Protein 1P4P (pdb70)

CATH classification: 3.90.930.1

Nearest PDB structures (foldseek):
  1p4p-assembly1_A  TM=1.007E+00  e=2.997E-25  Borreliella burgdorferi
  2hkd-assembly1_A  TM=9.276E-01  e=2.972E-12  Borreliella burgdorferi
  2pi3-assembly1_O  TM=9.247E-01  e=5.825E-12  Borreliella burgdorferi
  1fj1-assembly1_F  TM=9.223E-01  e=6.135E-12  Borreliella burgdorferi B31
  6ais-assembly1_O  TM=9.395E-01  e=3.756E-11  Borreliella burgdorferi

Organism: Borreliella burgdorferi (strain ATCC 35210 / DSM 4680 / CIP 102532 / B31) (NCBI:txid224326)

B-factor: mean 32.34, std 14.06, range [9.48, 80.33]

Secondary structure (DSSP, 8-state):
-EEEE-TTS-EEEEEEESSSS-EEEEEEEEGGGEEEEEEEETTEEEEEEEETTEEEEEEE-SSSSEEEEEEE--SSS-EEEEEEGGGTEEEEEETTEEEEEEEE-TTS-EEEEEB-TTSSSB-S--EE--SHHHHHHHT-

Solvent-accessible surface area: 7834 Å² total; per-residue (Å²): 128,97,139,77,96,72,130,43,45,3,20,12,61,19,35,120,62,110,92,52,80,44,1,75,78,0,17,0,33,12,76,50,88,1,95,1,90,25,33,16,84,136,26,21,4,25,0,47,12,123,34,70,69,6,14,0,60,22,29,25,115,113,162,32,175,36,68,2,95,23,76,11,107,28,76,95,78,79,29,66,34,147,39,78,78,103,76,42,16,0,19,2,19,18,88,114,104,90,43,29,15,0,38,21,78,134,67,7,16,2,18,27,36,116,29,35,127,62,9,100,57,80,106,75,91,52,61,69,5,111,65,55,62,66,1,66,76,12,2,147

Sequence (140 aa):
SKKLTRSNGTTLEYSQITDADNATKAVETLKNSIKLEGSLVVGKTTVEIKEGTVTLKREIEKDGKVKVFLNDTAGSNKKTGKWEDSTSTLTISADSKKTKDLVFLTDGTITVQQYNTAGTSLEGSASEIKNLSELKNALK

GO terms:
  GO:0016020 membrane (C, IDA)

Radius of gyration: 15.43 Å; Cα contacts (8 Å, |Δi|>4): 329; chains: 1; bounding box: 32×29×44 Å

Foldseek 3Di:
DDKDADPLGKIKDFPCDDPVQWGQWIWTAFPLRAIWIGIHDNNKDWTWDDADQKIWIWIADDVLGIDIWIGGPDDAQTKGWDADSVQQWIFIGRPPATFWIWHQDPSRWIWIFTAPPRRDGTDDDIGTQNYNVSVSVVVD

Structure (mmCIF, N/CA/C/O backbone):
data_1P4P
#
_entry.id   1P4P
#
_cell.length_a   30.800
_cell.length_b   51.660
_cell.length_c   158.820
_cell.angle_alpha   90.00
_cell.angle_beta   90.00
_cell.angle_gamma   90.00
#
_symmetry.space_group_name_H-M   'C 2 2 21'
#
loop_
_entity.id
_entity.type
_entity.pdbx_description
1 polymer 'Outer surface protein B'
2 water water
#
loop_
_atom_site.group_PDB
_atom_site.id
_atom_site.type_symbol
_atom_site.label_atom_id
_atom_site.label_alt_id
_atom_site.label_comp_id
_atom_site.label_asym_id
_atom_site.label_entity_id
_atom_site.label_seq_id
_atom_site.pdbx_PDB_ins_code
_atom_site.Cartn_x
_atom_site.Cartn_y
_atom_site.Cartn_z
_atom_site.occupancy
_atom_site.B_iso_or_equiv
_atom_site.auth_seq_id
_atom_site.auth_comp_id
_atom_site.auth_asym_id
_atom_site.auth_atom_id
_atom_site.pdbx_PDB_model_num
ATOM 1 N N . SER A 1 6 ? -8.108 2.337 39.261 1.00 32.56 157 SER A N 1
ATOM 2 C CA . SER A 1 6 ? -7.129 2.227 40.392 1.00 31.37 157 SER A CA 1
ATOM 3 C C . SER A 1 6 ? -5.764 2.751 39.972 1.00 32.29 157 SER A C 1
ATOM 4 O O . SER A 1 6 ? -5.480 2.912 38.781 1.00 31.71 157 SER A O 1
ATOM 7 N N . LYS A 1 7 ? -4.924 3.022 40.961 1.00 30.11 158 LYS A N 1
ATOM 8 C CA . LYS A 1 7 ? -3.591 3.550 40.756 1.00 31.32 158 LYS A CA 1
ATOM 9 C C . LYS A 1 7 ? -2.658 2.902 41.781 1.00 33.32 158 LYS A C 1
ATOM 10 O O . LYS A 1 7 ? -2.932 2.938 42.985 1.00 31.53 158 LYS A O 1
ATOM 16 N N . LYS A 1 8 ? -1.586 2.279 41.302 1.00 32.17 159 LYS A 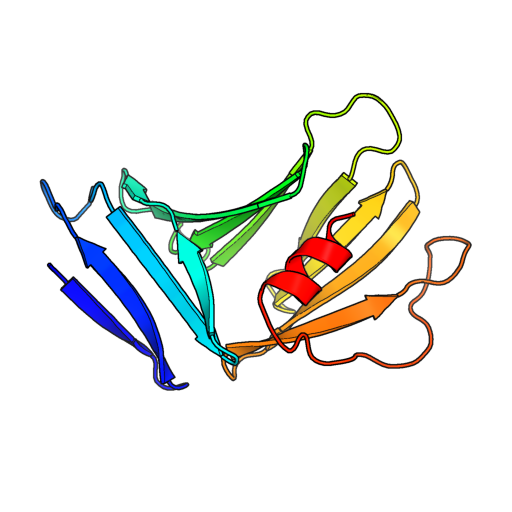N 1
ATOM 17 C CA . LYS A 1 8 ? -0.614 1.621 42.164 1.00 34.34 159 LYS A CA 1
ATOM 18 C C . LYS A 1 8 ? 0.805 2.187 41.996 1.00 36.15 159 LYS A C 1
ATOM 19 O O . LYS A 1 8 ? 1.346 2.247 40.873 1.00 33.92 159 LYS A O 1
ATOM 25 N N . LEU A 1 9 ? 1.401 2.580 43.123 1.00 33.46 160 LEU A N 1
ATOM 26 C CA . LEU A 1 9 ? 2.736 3.166 43.161 1.00 32.28 160 LEU A CA 1
ATOM 27 C C . LEU A 1 9 ? 3.663 2.267 43.933 1.00 31.41 160 LEU A C 1
ATOM 28 O O . LEU A 1 9 ? 3.427 2.016 45.120 1.00 28.34 160 LEU A O 1
ATOM 33 N N . THR A 1 10 ? 4.731 1.811 43.276 1.00 30.43 161 THR A N 1
ATOM 34 C CA . THR A 1 10 ? 5.737 0.961 43.917 1.00 34.59 161 THR A CA 1
ATOM 35 C C . THR A 1 10 ? 6.984 1.779 44.121 1.00 37.97 161 THR A C 1
ATOM 36 O O . THR A 1 10 ? 7.566 2.243 43.130 1.00 38.73 161 THR A O 1
ATOM 40 N N . ARG A 1 11 ? 7.399 1.944 45.386 1.00 36.55 162 ARG A N 1
ATOM 41 C CA . ARG A 1 11 ? 8.543 2.792 45.715 1.00 36.24 162 ARG A CA 1
ATOM 42 C C . ARG A 1 11 ? 9.841 2.089 45.376 1.00 36.57 162 ARG A C 1
ATOM 43 O O . ARG A 1 11 ? 9.870 0.844 45.272 1.00 36.75 162 ARG A O 1
ATOM 51 N N . SER A 1 12 ? 10.917 2.879 45.252 1.00 35.40 163 SER A N 1
ATOM 52 C CA . SER A 1 12 ? 12.275 2.320 45.083 1.00 38.22 163 SER A CA 1
ATOM 53 C C . SER A 1 12 ? 12.587 1.196 46.081 1.00 37.45 163 SER A C 1
ATOM 54 O O . SER A 1 12 ? 13.076 0.139 45.670 1.00 38.47 163 SER A O 1
ATOM 57 N N . ASN A 1 13 ? 12.257 1.410 47.372 1.00 33.98 164 ASN A N 1
ATOM 58 C CA . ASN A 1 13 ? 12.563 0.439 48.439 1.00 31.07 164 ASN A CA 1
ATOM 59 C C . ASN A 1 13 ? 11.675 -0.783 48.425 1.00 31.73 164 ASN A C 1
ATOM 60 O O . ASN A 1 13 ? 11.801 -1.643 49.284 1.00 34.20 164 ASN A O 1
ATOM 65 N N . GLY A 1 14 ? 10.757 -0.847 47.467 1.00 33.13 165 GLY A N 1
ATOM 66 C CA . GLY A 1 14 ? 9.837 -1.968 47.343 1.00 32.58 165 GLY A CA 1
ATOM 67 C C . GLY A 1 14 ? 8.478 -1.823 48.020 1.00 34.45 165 GLY A C 1
ATOM 68 O O . GLY A 1 14 ? 7.615 -2.706 47.865 1.00 34.98 165 GLY A O 1
ATOM 69 N N . THR A 1 15 ? 8.296 -0.771 48.825 1.00 32.96 166 THR A N 1
ATOM 70 C CA . THR A 1 15 ? 7.010 -0.592 49.526 1.00 29.89 166 THR A CA 1
ATOM 71 C C . THR A 1 15 ? 6.005 0.007 48.549 1.00 28.73 166 THR A C 1
ATOM 72 O O . THR A 1 15 ? 6.412 0.752 47.669 1.00 26.03 166 THR A O 1
ATOM 76 N N . THR A 1 16 ? 4.707 -0.269 48.738 1.00 26.97 167 THR A N 1
ATOM 77 C CA . THR A 1 16 ? 3.684 0.210 47.795 1.00 27.22 167 THR A CA 1
ATOM 78 C C . THR A 1 16 ? 2.554 1.017 48.399 1.00 26.33 167 THR A C 1
ATOM 79 O O . THR A 1 16 ? 2.280 0.980 49.607 1.00 24.83 167 THR A O 1
ATOM 83 N N . LEU A 1 17 ? 1.895 1.747 47.520 1.00 25.95 168 LEU A N 1
ATOM 84 C CA . LEU A 1 17 ? 0.771 2.593 47.842 1.00 26.45 168 LEU A CA 1
ATOM 85 C C . LEU A 1 17 ? -0.244 2.337 46.736 1.00 28.38 168 LEU A C 1
ATOM 86 O O . LEU A 1 17 ? 0.100 2.372 45.552 1.00 25.28 168 LEU A O 1
ATOM 91 N N . GLU A 1 18 ? -1.467 1.991 47.122 1.00 32.10 169 GLU A N 1
ATOM 92 C CA . GLU A 1 18 ? -2.529 1.613 46.164 1.00 34.19 169 GLU A CA 1
ATOM 93 C C . GLU A 1 18 ? -3.782 2.417 46.419 1.00 34.52 169 GLU A C 1
ATOM 94 O O . GLU A 1 18 ? -4.293 2.451 47.545 1.00 33.08 169 GLU A O 1
ATOM 100 N N . TYR A 1 19 ? -4.244 3.107 45.386 1.00 31.59 170 TYR A N 1
ATOM 101 C CA . TYR A 1 19 ? -5.442 3.901 45.480 1.00 33.07 170 TYR A CA 1
ATOM 102 C C . TYR A 1 19 ? -6.525 3.238 44.610 1.00 34.75 170 TYR A C 1
ATOM 103 O O . TYR A 1 19 ? -6.253 2.836 43.467 1.00 32.49 170 TYR A O 1
ATOM 112 N N . SER A 1 20 ? -7.734 3.147 45.166 1.00 32.41 171 SER A N 1
ATOM 113 C CA . SER A 1 20 ? -8.890 2.511 44.549 1.00 35.04 171 SER A CA 1
ATOM 114 C C . SER A 1 20 ? -10.140 3.364 44.762 1.00 34.96 171 SER A C 1
ATOM 115 O O . SER A 1 20 ? -10.120 4.311 45.562 1.00 34.06 171 SER A O 1
ATOM 118 N N . GLN A 1 21 ? -11.216 3.044 44.028 1.00 37.65 172 GLN A N 1
ATOM 119 C CA . GLN A 1 21 ? -12.482 3.774 44.121 1.00 38.25 172 GLN A CA 1
ATOM 120 C C . GLN A 1 21 ? -12.216 5.260 44.077 1.00 38.82 172 GLN A C 1
ATOM 121 O O . GLN A 1 21 ? -12.631 6.006 44.963 1.00 35.50 172 GLN A O 1
ATOM 127 N N . ILE A 1 22 ? -11.523 5.668 43.024 1.00 43.92 173 ILE A N 1
ATOM 128 C CA . ILE A 1 22 ? -11.121 7.048 42.816 1.00 49.71 173 ILE A CA 1
ATOM 129 C C . ILE A 1 22 ? -12.290 7.854 42.272 1.00 54.38 173 ILE A C 1
ATOM 130 O O . ILE A 1 22 ? -13.112 7.333 41.505 1.00 54.72 173 ILE A O 1
ATOM 135 N N . THR A 1 23 ? -12.360 9.123 42.669 1.00 57.61 174 THR A N 1
ATOM 136 C CA . THR A 1 23 ? -13.410 10.007 42.190 1.00 61.31 174 THR A CA 1
ATOM 137 C C . THR A 1 23 ? -12.828 11.069 41.262 1.00 64.11 174 THR A C 1
ATOM 138 O O . THR A 1 23 ? -13.245 11.178 40.111 1.00 66.51 174 THR A O 1
ATOM 142 N N . ASP A 1 24 ? -11.856 11.833 41.747 1.00 66.78 175 ASP A N 1
ATOM 143 C CA . ASP A 1 24 ? -11.200 12.856 40.927 1.00 69.42 175 ASP A CA 1
ATOM 144 C C . ASP A 1 24 ? -9.668 12.813 41.034 1.00 70.53 175 ASP A C 1
ATOM 145 O O . ASP A 1 24 ? -8.970 13.672 40.476 1.00 72.14 175 ASP A O 1
ATOM 150 N N . ALA A 1 25 ? -9.154 11.824 41.768 1.00 70.19 176 ALA A N 1
ATOM 151 C CA . ALA A 1 25 ? -7.703 11.617 41.935 1.00 70.32 176 ALA A CA 1
ATOM 152 C C . ALA A 1 25 ? -6.967 12.706 42.754 1.00 69.62 176 ALA A C 1
ATOM 153 O O . ALA A 1 25 ? -5.735 12.777 42.752 1.00 69.54 176 ALA A O 1
ATOM 155 N N . ASP A 1 26 ? -7.735 13.545 43.446 1.00 67.57 177 ASP A N 1
ATOM 156 C CA . ASP A 1 26 ? -7.213 14.395 44.549 1.00 64.64 177 ASP A CA 1
ATOM 157 C C . ASP A 1 26 ? -7.870 13.785 45.771 1.00 60.32 177 ASP A C 1
ATOM 158 O O . ASP A 1 26 ? -7.495 14.038 46.927 1.00 57.44 177 ASP A O 1
ATOM 163 N N . ASN A 1 27 ? -8.888 12.985 45.450 1.00 57.45 178 ASN A N 1
ATOM 164 C CA . ASN A 1 27 ? -9.723 12.305 46.398 1.00 53.97 178 ASN A CA 1
ATOM 165 C C . ASN A 1 27 ? -9.902 10.902 45.880 1.00 51.11 178 ASN A C 1
ATOM 166 O O . ASN A 1 27 ? -10.278 10.706 44.722 1.00 49.56 178 ASN A O 1
ATOM 171 N N . ALA A 1 28 ? -9.601 9.933 46.737 1.00 46.94 179 ALA A N 1
ATOM 172 C CA . ALA A 1 28 ? -9.851 8.531 46.455 1.00 45.80 179 ALA A CA 1
ATOM 173 C C . ALA A 1 28 ? -10.359 7.914 47.757 1.00 44.55 179 ALA A C 1
ATOM 174 O O . ALA A 1 28 ? -9.807 8.192 48.826 1.00 41.01 179 ALA A O 1
ATOM 176 N N . THR A 1 29 ? -11.383 7.061 47.672 1.00 44.66 180 THR A N 1
ATOM 177 C CA . THR A 1 29 ? -12.021 6.582 48.902 1.00 45.22 180 THR A CA 1
ATOM 178 C C . THR A 1 29 ? -11.167 5.516 49.575 1.00 43.00 180 THR A C 1
ATOM 179 O O . THR A 1 29 ? -11.237 5.336 50.795 1.00 41.09 180 THR A O 1
ATOM 183 N N . LYS A 1 30 ? -10.347 4.824 48.781 1.00 39.32 181 LYS A N 1
ATOM 184 C CA . LYS A 1 30 ? -9.526 3.761 49.345 1.00 39.96 181 LYS A CA 1
ATOM 185 C C . LYS A 1 30 ? -8.032 3.944 49.070 1.00 39.11 181 LYS A C 1
ATOM 186 O O . LYS A 1 30 ? -7.635 4.251 47.944 1.00 41.97 181 LYS A O 1
ATOM 192 N N . ALA A 1 31 ? -7.210 3.786 50.106 1.00 35.45 182 ALA A N 1
ATOM 193 C CA . ALA A 1 31 ? -5.752 3.933 49.978 1.00 32.55 182 ALA A CA 1
ATOM 194 C C . ALA A 1 31 ? -5.089 2.918 50.891 1.00 30.86 182 ALA A C 1
ATOM 195 O O . ALA A 1 31 ? -5.394 2.872 52.079 1.00 28.41 182 ALA A O 1
ATOM 197 N N . VAL A 1 32 ? -4.209 2.089 50.337 1.00 29.15 183 VAL A N 1
ATOM 198 C CA . VAL A 1 32 ? -3.522 1.056 51.122 1.00 29.82 183 VAL A CA 1
ATOM 199 C C . VAL A 1 32 ? -2.018 1.197 50.963 1.00 29.58 183 VAL A C 1
ATOM 200 O O . VAL A 1 32 ? -1.497 1.241 49.831 1.00 27.20 183 VAL A O 1
ATOM 204 N N . GLU A 1 33 ? -1.323 1.272 52.095 1.00 25.12 184 GLU A N 1
ATOM 205 C CA . GLU A 1 33 ? 0.121 1.292 52.089 1.00 24.23 184 GLU A CA 1
ATOM 206 C C . GLU A 1 33 ? 0.645 -0.001 52.654 1.00 25.69 184 GLU A C 1
ATOM 207 O O . GLU A 1 33 ? 0.262 -0.427 53.762 1.00 23.24 184 GLU A O 1
ATOM 213 N N . THR A 1 34 ? 1.550 -0.607 51.917 1.00 24.62 185 THR A N 1
ATOM 214 C CA . THR A 1 34 ? 2.212 -1.822 52.373 1.00 26.09 185 THR A CA 1
ATOM 215 C C . THR A 1 34 ? 3.701 -1.585 52.540 1.00 23.71 185 THR A C 1
ATOM 216 O O . THR A 1 34 ? 4.421 -1.368 51.568 1.00 21.02 185 THR A O 1
ATOM 220 N N . LEU A 1 35 ? 4.162 -1.632 53.794 1.00 24.95 186 LEU A N 1
ATOM 221 C CA . LEU A 1 35 ? 5.575 -1.445 54.117 1.00 22.81 186 LEU A CA 1
ATOM 222 C C . LEU A 1 35 ? 6.168 -2.846 54.227 1.00 26.32 186 LEU A C 1
ATOM 223 O O . LEU A 1 35 ? 5.436 -3.854 54.062 1.00 24.42 186 LEU A O 1
ATOM 228 N N . LYS A 1 36 ? 7.458 -2.921 54.547 1.00 25.22 187 LYS A N 1
ATOM 229 C CA . LYS A 1 36 ? 8.131 -4.203 54.726 1.00 27.70 187 LYS A CA 1
ATOM 230 C C . LYS A 1 36 ? 7.485 -5.039 55.822 1.00 27.26 187 LYS A C 1
ATOM 231 O O . LYS A 1 36 ? 6.727 -4.527 56.664 1.00 29.20 187 LYS A O 1
ATOM 237 N N . ASN A 1 37 ? 7.762 -6.333 55.796 1.00 25.99 188 ASN A N 1
ATOM 238 C CA . ASN A 1 37 ? 7.225 -7.281 56.767 1.00 29.89 188 ASN A CA 1
ATOM 239 C C . ASN A 1 37 ? 5.713 -7.398 56.712 1.00 34.75 188 ASN A C 1
ATOM 240 O O . ASN A 1 37 ? 5.090 -7.871 57.680 1.00 36.00 188 ASN A O 1
ATOM 245 N N . SER A 1 38 ? 5.126 -6.959 55.591 1.00 35.68 189 SER A N 1
ATOM 246 C CA . SER A 1 38 ? 3.672 -7.047 55.373 1.00 40.12 189 SER A CA 1
ATOM 247 C C . SER A 1 38 ? 2.880 -6.240 56.400 1.00 39.98 189 SER A C 1
ATOM 248 O O . SER A 1 38 ? 1.782 -6.653 56.836 1.00 41.38 189 SER A O 1
ATOM 251 N N . ILE A 1 39 ? 3.437 -5.099 56.795 1.00 34.34 190 ILE A N 1
ATOM 252 C CA . ILE A 1 39 ? 2.686 -4.184 57.620 1.00 30.52 190 ILE A CA 1
ATOM 253 C C . ILE A 1 39 ? 1.830 -3.312 56.687 1.00 28.97 190 ILE A C 1
ATOM 254 O O . ILE A 1 39 ? 2.319 -2.470 55.927 1.00 30.57 190 ILE A O 1
ATOM 259 N N . LYS A 1 40 ? 0.532 -3.532 56.745 1.00 27.29 191 LYS A N 1
ATOM 260 C CA . LYS A 1 40 ? -0.373 -2.765 55.940 1.00 27.88 191 LYS A CA 1
ATOM 261 C C . LYS A 1 40 ? -1.196 -1.801 56.762 1.00 27.65 191 LYS A C 1
ATOM 262 O O . LYS A 1 40 ? -1.729 -2.163 57.808 1.00 26.79 191 LYS A O 1
ATOM 268 N N . LEU A 1 41 ? -1.291 -0.569 56.261 1.00 24.59 192 LEU A N 1
ATOM 269 C CA . LEU A 1 41 ? -2.132 0.456 56.836 1.00 22.25 192 LEU A CA 1
ATOM 270 C C . LEU A 1 41 ? -3.136 0.840 55.782 1.00 25.47 192 LEU A C 1
ATOM 271 O O . LEU A 1 41 ? -2.782 0.934 54.590 1.00 25.71 192 LEU A O 1
ATOM 276 N N . GLU A 1 42 ? -4.371 1.116 56.207 1.00 26.59 193 GLU A N 1
ATOM 277 C CA . GLU A 1 42 ? -5.486 1.486 55.312 1.00 27.28 193 GLU A CA 1
ATOM 278 C C . GLU A 1 42 ? -6.107 2.825 55.645 1.00 27.04 193 GLU A C 1
ATOM 279 O O . GLU A 1 42 ? -6.162 3.241 56.814 1.00 26.73 193 GLU A O 1
ATOM 285 N N . GLY A 1 43 ? -6.564 3.528 54.615 1.00 25.03 194 GLY A N 1
ATOM 286 C CA . GLY A 1 43 ? -7.120 4.851 54.797 1.00 23.39 194 GLY A CA 1
ATOM 287 C C . GLY A 1 43 ? -7.742 5.339 53.495 1.00 25.12 194 GLY A C 1
ATOM 288 O O . GLY A 1 43 ? -8.369 4.578 52.792 1.00 24.30 194 GLY A O 1
ATOM 289 N N . SER A 1 44 ? -7.566 6.611 53.193 1.00 24.64 195 SER A N 1
ATOM 290 C CA . SER A 1 44 ? -8.131 7.183 51.984 1.00 31.04 195 SER A CA 1
ATOM 291 C C . SER A 1 44 ? -7.307 8.401 51.542 1.00 31.30 195 SER A C 1
ATOM 292 O O . SER A 1 44 ? -6.320 8.767 52.169 1.00 29.65 195 SER A O 1
ATOM 295 N N . LEU A 1 45 ? -7.736 9.012 50.448 1.00 33.41 196 LEU A N 1
ATOM 296 C CA . LEU A 1 45 ? -7.092 10.187 49.893 1.00 37.66 196 LEU A CA 1
ATOM 297 C C . LEU A 1 45 ? -8.194 11.221 49.778 1.00 39.63 196 LEU A C 1
ATOM 298 O O . LEU A 1 45 ? -9.224 10.963 49.145 1.00 37.84 196 LEU A O 1
ATOM 303 N N . VAL A 1 46 ? -7.990 12.356 50.439 1.00 42.08 197 VAL A N 1
ATOM 304 C CA . VAL A 1 46 ? -8.948 13.469 50.420 1.00 45.71 197 VAL A CA 1
ATOM 305 C C . VAL A 1 46 ? -8.240 14.831 50.452 1.00 45.81 197 VAL A C 1
ATOM 306 O O . VAL A 1 46 ? -7.489 15.125 51.387 1.00 44.96 197 VAL A O 1
ATOM 310 N N . VAL A 1 47 ? -8.519 15.661 49.436 1.00 48.68 198 VAL A N 1
ATOM 311 C CA . VAL A 1 47 ? -7.943 17.012 49.293 1.00 46.84 198 VAL A CA 1
ATOM 312 C C . VAL A 1 47 ? -6.449 16.888 48.979 1.00 45.71 198 VAL A C 1
ATOM 313 O O . VAL A 1 47 ? -5.645 17.727 49.397 1.00 47.23 198 VAL A O 1
ATOM 317 N N . GLY A 1 48 ? -6.077 15.830 48.249 1.00 42.90 199 GLY A N 1
ATOM 318 C CA . GLY A 1 48 ? -4.680 15.600 47.885 1.00 39.43 199 GLY A CA 1
ATOM 319 C C . GLY A 1 48 ? -3.755 15.058 48.991 1.00 37.99 199 GLY A C 1
ATOM 320 O O . GLY A 1 48 ? -2.571 14.789 48.758 1.00 37.43 199 GLY A O 1
ATOM 321 N N . LYS A 1 49 ? -4.282 14.897 50.197 1.00 36.93 200 LYS A N 1
ATOM 322 C CA . LYS A 1 49 ? -3.512 14.290 51.271 1.00 37.28 200 LYS A CA 1
ATOM 323 C C . LYS A 1 49 ? -3.972 12.867 51.514 1.00 34.09 200 LYS A C 1
ATOM 324 O O . LYS A 1 49 ? -5.164 12.630 51.776 1.00 33.22 200 LYS A O 1
ATOM 330 N N . THR A 1 50 ? -3.021 11.934 51.476 1.00 31.41 201 THR A N 1
ATOM 331 C CA . THR A 1 50 ? -3.270 10.526 51.817 1.00 28.66 201 THR A CA 1
ATOM 332 C C . THR A 1 50 ? -3.092 10.238 53.311 1.00 28.13 201 THR A C 1
ATOM 333 O O . THR A 1 50 ? -2.001 10.457 53.847 1.00 25.18 201 THR A O 1
ATOM 337 N N . THR A 1 51 ? -4.151 9.720 53.958 1.00 24.66 202 THR A N 1
ATOM 338 C CA . THR A 1 51 ? -4.064 9.301 55.349 1.00 25.88 202 THR A CA 1
ATOM 339 C C . THR A 1 51 ? -4.296 7.790 55.511 1.00 24.51 202 THR A C 1
ATOM 340 O O . THR A 1 51 ? -5.316 7.248 55.098 1.00 24.99 202 THR A O 1
ATOM 344 N N . VAL A 1 52 ? -3.339 7.122 56.121 1.00 22.01 203 VAL A N 1
ATOM 345 C CA . VAL A 1 52 ? -3.443 5.685 56.285 1.00 24.85 203 VAL A CA 1
ATOM 346 C C . VAL A 1 52 ? -3.298 5.382 57.796 1.00 22.32 203 VAL A C 1
ATOM 347 O O . VAL A 1 52 ? -2.574 6.084 58.491 1.00 19.01 203 VAL A O 1
ATOM 351 N N . GLU A 1 53 ? -3.989 4.362 58.310 1.00 20.41 204 GLU A N 1
ATOM 352 C CA . GLU A 1 53 ? -3.953 4.156 59.762 1.00 23.48 204 GLU A CA 1
ATOM 353 C C . GLU A 1 53 ? -4.134 2.715 60.223 1.00 22.58 204 GLU A C 1
ATOM 354 O O . GLU A 1 53 ? -4.531 1.840 59.461 1.00 18.42 204 GLU A O 1
ATOM 360 N N . ILE A 1 54 ? -3.796 2.498 61.490 1.00 23.75 205 ILE A N 1
ATOM 361 C CA . ILE A 1 54 ? -3.991 1.224 62.171 1.00 22.89 205 ILE A CA 1
ATOM 362 C C . ILE A 1 54 ? -4.482 1.563 63.573 1.00 24.34 205 ILE A C 1
ATOM 363 O O . ILE A 1 54 ? -4.004 2.531 64.170 1.00 21.26 205 ILE A O 1
ATOM 368 N N . LYS A 1 55 ? -5.478 0.813 64.065 1.00 21.37 206 LYS A N 1
ATOM 369 C CA . LYS A 1 55 ? -6.047 1.058 65.375 1.00 21.77 206 LYS A CA 1
ATOM 370 C C . LYS A 1 55 ? -5.774 -0.059 66.345 1.00 21.83 206 LYS A C 1
ATOM 371 O O . LYS A 1 55 ? -5.720 -1.219 65.968 1.00 23.10 206 LYS A O 1
ATOM 377 N N . GLU A 1 56 ? -5.575 0.305 67.596 1.00 18.49 207 GLU A N 1
ATOM 378 C CA . GLU A 1 56 ? -5.374 -0.649 68.695 1.00 20.83 207 GLU A CA 1
ATOM 379 C C . GLU A 1 56 ? -6.090 -0.099 69.914 1.00 18.16 207 GLU A C 1
ATOM 380 O O . GLU A 1 56 ? -5.596 0.852 70.566 1.00 16.30 207 GLU A O 1
ATOM 386 N N . GLY A 1 57 ? -7.258 -0.663 70.231 1.00 17.21 208 GLY A N 1
ATOM 387 C CA . GLY A 1 57 ? -7.996 -0.184 71.400 1.00 15.91 208 GLY A CA 1
ATOM 388 C C . GLY A 1 57 ? -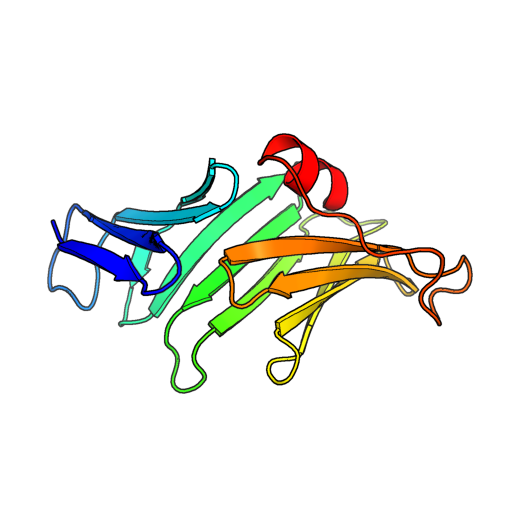8.465 1.237 71.174 1.00 19.19 208 GLY A C 1
ATOM 389 O O . GLY A 1 57 ? -9.128 1.492 70.149 1.00 20.27 208 GLY A O 1
ATOM 390 N N . THR A 1 58 ? -8.097 2.160 72.072 1.00 16.22 209 THR A N 1
ATOM 391 C CA . THR A 1 58 ? -8.446 3.601 71.893 1.00 18.38 209 THR A CA 1
ATOM 392 C C . THR A 1 58 ? -7.363 4.418 71.137 1.00 18.89 209 THR A C 1
ATOM 393 O O . THR A 1 58 ? -7.508 5.632 70.919 1.00 17.99 209 THR A O 1
ATOM 397 N N . VAL A 1 59 ? -6.296 3.734 70.716 1.00 15.52 210 VAL A N 1
ATOM 398 C CA . VAL A 1 59 ? -5.175 4.407 70.045 1.00 14.11 210 VAL A CA 1
ATOM 399 C C . VAL A 1 59 ? -5.266 4.226 68.550 1.00 15.82 210 VAL A C 1
ATOM 400 O O . VAL A 1 59 ? -5.609 3.132 68.062 1.00 14.76 210 VAL A O 1
ATOM 404 N N . THR A 1 60 ? -5.026 5.321 67.819 1.00 13.88 211 THR A N 1
ATOM 405 C CA . THR A 1 60 ? -4.974 5.289 66.369 1.00 18.18 211 THR A CA 1
ATOM 406 C C . THR A 1 60 ? -3.613 5.855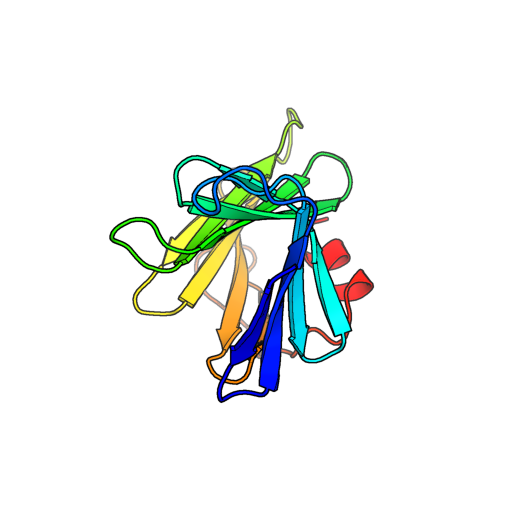 65.913 1.00 19.58 211 THR A C 1
ATOM 407 O O . THR A 1 60 ? -3.247 6.970 66.275 1.00 19.19 211 THR A O 1
ATOM 411 N N . LEU A 1 61 ? -2.845 5.061 65.183 1.00 19.14 212 LEU A N 1
ATOM 412 C CA . LEU A 1 61 ? -1.621 5.539 64.548 1.00 19.34 212 LEU A CA 1
ATOM 413 C C . LEU A 1 61 ? -1.987 6.038 63.119 1.00 22.08 212 LEU A C 1
ATOM 414 O O . LEU A 1 61 ? -2.455 5.266 62.298 1.00 21.40 212 LEU A O 1
ATOM 419 N N . LYS A 1 62 ? -1.807 7.336 62.852 1.00 22.12 213 LYS A N 1
ATOM 420 C CA . LYS A 1 62 ? -2.110 7.906 61.559 1.00 21.05 213 LYS A CA 1
ATOM 421 C C . LYS A 1 62 ? -0.846 8.315 60.821 1.00 22.71 213 LYS A C 1
ATOM 422 O O . LYS A 1 62 ? 0.017 8.992 61.374 1.00 25.15 213 LYS A O 1
ATOM 428 N N . ARG A 1 63 ? -0.754 7.892 59.568 1.00 23.39 214 ARG A N 1
ATOM 429 C CA . ARG A 1 63 ? 0.382 8.206 58.721 1.00 26.64 214 ARG A CA 1
ATOM 430 C C . ARG A 1 63 ? -0.116 9.030 57.558 1.00 26.77 214 ARG A C 1
ATOM 431 O O . ARG A 1 63 ? -0.883 8.534 56.745 1.00 25.66 214 ARG A O 1
ATOM 439 N N . GLU A 1 64 ? 0.275 10.298 57.496 1.00 27.20 215 GLU A N 1
ATOM 440 C CA . GLU A 1 64 ? -0.221 11.164 56.415 1.00 34.10 215 GLU A CA 1
ATOM 441 C C . GLU A 1 64 ? 0.858 11.426 55.383 1.00 37.89 215 GLU A C 1
ATOM 442 O O . GLU A 1 64 ? 1.972 11.800 55.722 1.00 38.25 215 GLU A O 1
ATOM 448 N N . ILE A 1 65 ? 0.529 11.213 54.119 1.00 42.68 216 ILE A N 1
ATOM 449 C CA . ILE A 1 65 ? 1.503 11.432 53.052 1.00 47.56 216 ILE A CA 1
ATOM 450 C C . ILE A 1 65 ? 1.120 12.621 52.163 1.00 50.25 216 ILE A C 1
ATOM 451 O O . ILE A 1 65 ? -0.054 12.807 51.832 1.00 46.91 216 ILE A O 1
ATOM 456 N N . GLU A 1 66 ? 2.150 13.392 51.788 1.00 55.95 217 GLU A N 1
ATOM 457 C CA . GLU A 1 66 ? 2.055 14.603 50.949 1.00 59.50 217 GLU A CA 1
ATOM 458 C C . GLU A 1 66 ? 1.201 15.667 51.633 1.00 62.21 217 GLU A C 1
ATOM 459 O O . GLU A 1 66 ? -0.011 15.502 51.766 1.00 64.40 217 GLU A O 1
ATOM 465 N N . LYS A 1 67 ? 1.858 16.734 52.093 1.00 64.28 218 LYS A N 1
ATOM 466 C CA . LYS A 1 67 ? 1.198 17.901 52.689 1.00 67.05 218 LYS A CA 1
ATOM 467 C C . LYS A 1 67 ? 2.173 19.071 52.799 1.00 68.79 218 LYS A C 1
ATOM 468 O O . LYS A 1 67 ? 2.407 19.601 53.913 1.00 69.82 218 LYS A O 1
ATOM 474 N N . ASP A 1 68 ? 2.785 19.486 51.645 1.00 70.16 219 ASP A N 1
ATOM 475 C CA . ASP A 1 68 ? 3.850 20.510 51.643 1.00 71.41 219 ASP A CA 1
ATOM 476 C C . ASP A 1 68 ? 4.829 20.264 52.815 1.00 70.68 219 ASP A C 1
ATOM 477 O O . ASP A 1 68 ? 5.442 21.205 53.361 1.00 71.08 219 ASP A O 1
ATOM 482 N N . GLY A 1 69 ? 4.943 18.988 53.196 1.00 68.35 220 GLY A N 1
ATOM 483 C CA . GLY A 1 69 ? 5.786 18.554 54.300 1.00 66.24 220 GLY A CA 1
ATOM 484 C C . GLY A 1 69 ? 6.133 17.072 54.232 1.00 62.79 220 GLY A C 1
ATOM 485 O O . GLY A 1 69 ? 6.703 16.531 55.181 1.00 64.04 220 GLY A O 1
ATOM 486 N N . LYS A 1 70 ? 5.787 16.433 53.108 1.00 59.02 221 LYS A N 1
ATOM 487 C CA . LYS A 1 70 ? 6.004 14.997 52.864 1.00 56.50 221 LYS A CA 1
ATOM 488 C C . LYS A 1 70 ? 5.161 14.080 53.806 1.00 51.14 221 LYS A C 1
ATOM 489 O O . LYS A 1 70 ? 3.938 13.954 53.666 1.00 45.85 221 LYS A O 1
ATOM 495 N N . VAL A 1 71 ? 5.829 13.465 54.772 1.00 46.28 222 VAL A N 1
ATOM 496 C CA . VAL A 1 71 ? 5.189 12.506 55.655 1.00 41.78 222 VAL A CA 1
ATOM 497 C C . VAL A 1 71 ? 5.116 13.031 57.086 1.00 41.19 222 VAL A C 1
ATOM 498 O O . VAL A 1 71 ? 6.070 13.615 57.619 1.00 40.44 222 VAL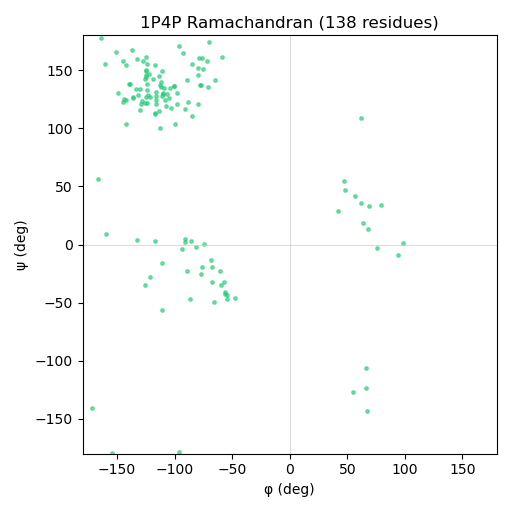 A O 1
ATOM 502 N N . LYS A 1 72 ? 3.955 12.808 57.685 1.00 39.04 223 LYS A N 1
ATOM 503 C CA . LYS A 1 72 ? 3.651 13.176 59.045 1.00 39.61 223 LYS A CA 1
ATOM 504 C C . LYS A 1 72 ? 2.984 11.960 59.685 1.00 36.94 223 LYS A C 1
ATOM 505 O O . LYS A 1 72 ? 2.083 11.367 59.095 1.00 34.94 223 LYS A O 1
ATOM 511 N N . VAL A 1 73 ? 3.423 11.611 60.891 1.00 33.93 224 VAL A N 1
ATOM 512 C CA . VAL A 1 73 ? 2.868 10.487 61.650 1.00 28.48 224 VAL A CA 1
ATOM 513 C C . VAL A 1 73 ? 2.244 11.060 62.916 1.00 29.60 224 VA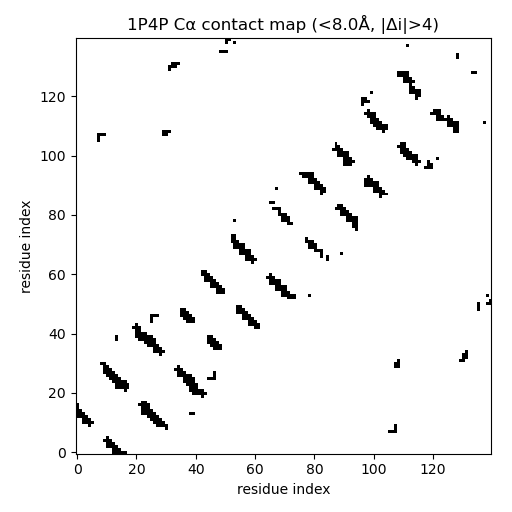L A C 1
ATOM 514 O O . VAL A 1 73 ? 2.898 11.819 63.639 1.00 29.25 224 VAL A O 1
ATOM 518 N N . PHE A 1 74 ? 0.981 10.722 63.167 1.00 26.58 225 PHE A N 1
ATOM 519 C CA . PHE A 1 74 ? 0.256 11.267 64.317 1.00 30.14 225 PHE A CA 1
ATOM 520 C C . PHE A 1 74 ? -0.259 10.116 65.177 1.00 27.49 225 PHE A C 1
ATOM 521 O O . PHE A 1 74 ? -0.498 9.003 64.695 1.00 27.68 225 PHE A O 1
ATOM 529 N N . LEU A 1 75 ? -0.461 10.402 66.439 1.00 24.26 226 LEU A N 1
ATOM 530 C CA . LEU A 1 75 ? -1.019 9.396 67.312 1.00 28.27 226 LEU A CA 1
ATOM 531 C C . LEU A 1 75 ? -2.243 10.036 67.893 1.00 29.56 226 LEU A C 1
ATOM 532 O O . LEU A 1 75 ? -2.218 11.223 68.273 1.00 24.57 226 LEU A O 1
ATOM 537 N N . ASN A 1 76 ? -3.323 9.264 67.979 1.00 26.10 227 ASN A N 1
ATOM 538 C CA . ASN A 1 76 ? -4.526 9.803 68.592 1.00 28.73 227 ASN A CA 1
ATOM 539 C C . ASN A 1 76 ? -5.031 8.784 69.606 1.00 27.49 227 ASN A C 1
ATOM 540 O O . ASN A 1 76 ? -5.162 7.598 69.280 1.00 27.32 227 ASN A O 1
ATOM 545 N N . ASP A 1 77 ? -5.280 9.217 70.837 1.00 21.61 228 ASP A N 1
ATOM 546 C CA . ASP A 1 77 ? -5.739 8.317 71.860 1.00 19.26 228 ASP A CA 1
ATOM 547 C C . ASP A 1 77 ? -6.981 8.878 72.570 1.00 24.75 228 ASP A C 1
ATOM 548 O O . ASP A 1 77 ? -6.896 9.923 73.278 1.00 23.40 228 ASP A O 1
ATOM 553 N N . THR A 1 78 ? -8.102 8.169 72.431 1.00 22.37 229 THR A N 1
ATOM 554 C CA . THR A 1 78 ? -9.383 8.612 73.003 1.00 22.93 229 THR A CA 1
ATOM 555 C C . THR A 1 78 ? -9.625 8.220 74.471 1.00 23.94 229 THR A C 1
ATOM 556 O O . THR A 1 78 ? -10.707 8.505 75.001 1.00 26.70 229 THR A O 1
ATOM 560 N N . ALA A 1 79 ? -8.652 7.582 75.118 1.00 23.64 230 ALA A N 1
ATOM 561 C CA . ALA A 1 79 ? -8.797 7.186 76.528 1.00 26.23 230 ALA A CA 1
ATOM 562 C C . ALA A 1 79 ? -8.568 8.373 77.469 1.00 29.93 230 ALA A C 1
ATOM 563 O O . ALA A 1 79 ? -7.971 9.377 77.081 1.00 28.86 230 ALA A O 1
ATOM 565 N N . GLY A 1 80 ? -9.053 8.257 78.705 1.00 31.43 231 GLY A N 1
ATOM 566 C CA . GLY A 1 80 ? -8.952 9.371 79.634 1.00 36.35 231 GLY A CA 1
ATOM 567 C C . GLY A 1 80 ? -7.631 9.356 80.362 1.00 37.60 231 GLY A C 1
ATOM 568 O O . GLY A 1 80 ? -6.942 10.388 80.458 1.00 38.24 231 GLY A O 1
ATOM 569 N N . SER A 1 81 ? -7.282 8.172 80.862 1.00 38.95 232 SER A N 1
ATOM 570 C CA . SER A 1 81 ? -6.085 7.999 81.663 1.00 41.60 232 SER A CA 1
ATOM 571 C C . SER A 1 81 ? -5.020 7.183 80.925 1.00 39.15 232 SER A C 1
ATOM 572 O O . SER A 1 81 ? -5.352 6.308 80.114 1.00 39.94 232 SER A O 1
ATOM 575 N N . ASN A 1 82 ? -3.753 7.482 81.226 1.00 34.74 233 ASN A N 1
ATOM 576 C CA . ASN A 1 82 ? -2.608 6.823 80.615 1.00 31.99 233 ASN A CA 1
ATOM 577 C C . ASN A 1 82 ? -2.672 6.959 79.110 1.00 28.11 233 ASN A C 1
ATOM 578 O O . ASN A 1 82 ? -2.424 5.990 78.376 1.00 28.27 233 ASN A O 1
ATOM 583 N N . LYS A 1 83 ? -3.053 8.153 78.654 1.00 30.00 234 LYS A N 1
ATOM 584 C CA . LYS A 1 83 ? -3.243 8.390 77.233 1.00 28.09 234 LYS A CA 1
ATOM 585 C C . LYS A 1 83 ? -1.944 8.560 76.497 1.00 24.95 234 LYS A C 1
ATOM 586 O O . LYS A 1 83 ? -1.044 9.236 76.974 1.00 22.40 234 LYS A O 1
ATOM 592 N N . LYS A 1 84 ? -1.844 7.940 75.332 1.00 20.04 235 LYS A N 1
ATOM 593 C CA . LYS A 1 84 ? -0.631 8.036 74.558 1.00 21.70 235 LYS A CA 1
ATOM 594 C C . LYS A 1 84 ? -0.728 9.249 73.640 1.00 17.97 235 LYS A C 1
ATOM 595 O O . LYS A 1 84 ? -1.773 9.525 73.062 1.00 16.69 235 LYS A O 1
ATOM 601 N N . THR A 1 85 ? 0.393 9.932 73.490 1.00 17.28 236 THR A N 1
ATOM 602 C CA . THR A 1 85 ? 0.497 11.012 72.517 1.00 15.94 236 THR A CA 1
ATOM 603 C C . THR A 1 85 ? 1.770 10.800 71.750 1.00 14.96 236 THR A C 1
ATOM 604 O O . THR A 1 85 ? 2.675 10.099 72.230 1.00 15.89 236 THR A O 1
ATOM 608 N N . GLY A 1 86 ? 1.857 11.398 70.562 1.00 15.33 237 GLY A N 1
ATOM 609 C CA . GLY A 1 86 ? 3.014 11.226 69.723 1.00 19.11 237 GLY A CA 1
ATOM 610 C C . GLY A 1 86 ? 3.632 12.554 69.329 1.00 20.82 237 GLY A C 1
ATOM 611 O O . GLY A 1 86 ? 2.953 13.598 69.288 1.00 21.05 237 GLY A O 1
ATOM 612 N N . LYS A 1 87 ? 4.931 12.533 69.115 1.00 19.33 238 LYS A N 1
ATOM 613 C CA . LYS A 1 87 ? 5.643 13.689 68.597 1.00 23.39 238 LYS A CA 1
ATOM 614 C C . LYS A 1 87 ? 6.474 13.214 67.405 1.00 21.12 238 LYS A C 1
ATOM 615 O O . LYS A 1 87 ? 7.331 12.348 67.568 1.00 23.70 238 LY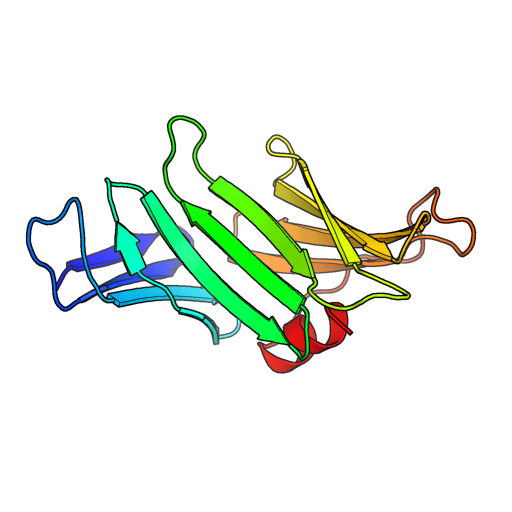S A O 1
ATOM 621 N N . TRP A 1 88 ? 6.247 13.789 66.230 1.00 23.40 239 TRP A N 1
ATOM 622 C CA . TRP A 1 88 ? 6.932 13.367 65.008 1.00 24.77 239 TRP A CA 1
ATOM 623 C C . TRP A 1 88 ? 8.153 14.286 64.693 1.00 30.30 239 TRP A C 1
ATOM 624 O O . TRP A 1 88 ? 8.023 15.528 64.653 1.00 30.11 239 TRP A O 1
ATOM 635 N N . GLU A 1 89 ? 9.295 13.662 64.425 1.00 25.03 240 GLU A N 1
ATOM 636 C CA . GLU A 1 89 ? 10.513 14.356 64.069 1.00 28.29 240 GLU A CA 1
ATOM 637 C C . GLU A 1 89 ? 10.824 14.009 62.629 1.00 26.68 240 GLU A C 1
ATOM 638 O O . GLU A 1 89 ? 11.351 12.949 62.313 1.00 22.11 240 GLU A O 1
ATOM 644 N N . ASP A 1 90 ? 10.477 14.935 61.750 1.00 24.54 241 ASP A N 1
ATOM 645 C CA . ASP A 1 90 ? 10.663 14.780 60.322 1.00 29.66 241 ASP A CA 1
ATOM 646 C C . ASP A 1 90 ? 12.089 14.449 59.889 1.00 27.39 241 ASP A C 1
ATOM 647 O O . ASP A 1 90 ? 12.303 13.549 59.089 1.00 24.92 241 ASP A O 1
ATOM 652 N N . SER A 1 91 ? 13.053 15.189 60.428 1.00 28.89 242 SER A N 1
ATOM 653 C CA . SER A 1 91 ? 14.446 15.092 59.976 1.00 30.85 242 SER A CA 1
ATOM 654 C C . SER A 1 91 ? 15.019 13.733 60.335 1.00 30.13 242 SER A C 1
ATOM 655 O O . SER A 1 91 ? 16.034 13.309 59.751 1.00 29.71 242 SER A O 1
ATOM 658 N N . THR A 1 92 ? 14.378 13.049 61.291 1.00 27.42 243 THR A N 1
ATOM 659 C CA . THR A 1 92 ? 14.839 11.702 61.685 1.00 26.58 243 THR A CA 1
ATOM 660 C C . THR A 1 92 ? 13.811 10.591 61.420 1.00 23.52 243 THR A C 1
ATOM 661 O O . THR A 1 92 ? 14.054 9.452 61.774 1.00 22.41 243 THR A O 1
ATOM 665 N N . SER A 1 93 ? 12.672 10.925 60.832 1.00 21.66 244 SER A N 1
ATOM 666 C CA . SER A 1 93 ? 11.616 9.949 60.635 1.00 25.29 244 SER A CA 1
ATOM 667 C C . SER A 1 93 ? 11.331 9.152 61.930 1.00 22.27 244 SER A C 1
ATOM 668 O O . SER A 1 93 ? 11.222 7.936 61.896 1.00 19.91 244 SER A O 1
ATOM 671 N N . THR A 1 94 ? 11.205 9.852 63.049 1.00 18.70 245 THR A N 1
ATOM 672 C CA . THR A 1 94 ? 11.017 9.213 64.355 1.00 17.78 245 THR A CA 1
ATOM 673 C C . THR A 1 94 ? 9.744 9.696 65.027 1.00 18.95 245 THR A C 1
ATOM 674 O O . THR A 1 94 ? 9.525 10.918 65.186 1.00 17.73 245 THR A O 1
ATOM 678 N N . LEU A 1 95 ? 8.917 8.728 65.461 1.00 17.34 246 LEU A N 1
ATOM 679 C CA . LEU A 1 95 ? 7.715 9.004 66.247 1.00 15.52 246 LEU A CA 1
ATOM 680 C C . LEU A 1 95 ? 8.032 8.665 67.690 1.00 17.58 246 LEU A C 1
ATOM 681 O O . LEU A 1 95 ? 8.350 7.527 68.024 1.00 15.62 246 LEU A O 1
ATOM 686 N N . THR A 1 96 ? 7.976 9.662 68.558 1.00 18.13 247 THR A N 1
ATOM 687 C CA . THR A 1 96 ? 8.205 9.435 69.988 1.00 16.59 247 THR A CA 1
ATOM 688 C C . T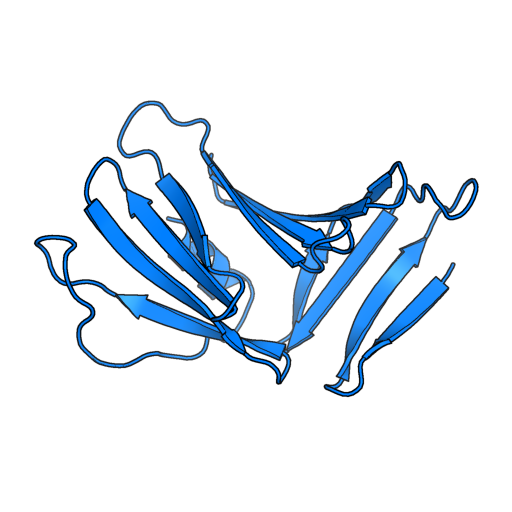HR A 1 96 ? 6.872 9.315 70.635 1.00 14.31 247 THR A C 1
ATOM 689 O O . THR A 1 96 ? 6.071 10.235 70.585 1.00 16.60 247 THR A O 1
ATOM 693 N N . ILE A 1 97 ? 6.636 8.179 71.274 1.00 11.06 248 ILE A N 1
ATOM 694 C CA . ILE A 1 97 ? 5.373 7.931 71.954 1.00 13.16 248 ILE A CA 1
ATOM 695 C C . ILE A 1 97 ? 5.562 8.169 73.429 1.00 16.06 248 ILE A C 1
ATOM 696 O O . ILE A 1 97 ? 6.606 7.772 74.012 1.00 16.84 248 ILE A O 1
ATOM 701 N N . SER A 1 98 ? 4.578 8.849 74.030 1.00 14.47 249 SER A N 1
ATOM 702 C CA . SER A 1 98 ? 4.566 9.100 75.451 1.00 16.15 249 SER A CA 1
ATOM 703 C C . SER A 1 98 ? 3.273 8.578 76.023 1.00 17.83 249 SER A C 1
ATOM 704 O O . SER A 1 98 ? 2.253 8.544 75.349 1.00 18.08 249 SER A O 1
ATOM 707 N N . ALA A 1 99 ? 3.347 8.156 77.277 1.00 19.76 250 ALA A N 1
ATOM 708 C CA . ALA A 1 99 ? 2.173 7.760 78.051 1.00 22.28 250 ALA A CA 1
ATOM 709 C C . ALA A 1 99 ? 2.101 8.821 79.144 1.00 23.46 250 ALA A C 1
ATOM 710 O O . ALA A 1 99 ? 3.044 8.935 79.953 1.00 23.92 250 ALA A O 1
ATOM 712 N N . ASP A 1 100 ? 1.039 9.639 79.142 1.00 26.17 251 ASP A N 1
ATOM 713 C CA . ASP A 1 100 ? 0.995 10.796 80.074 1.00 27.12 251 ASP A CA 1
ATOM 714 C C . ASP A 1 100 ? 2.225 11.683 79.928 1.00 24.57 251 ASP A C 1
ATOM 715 O O . ASP A 1 100 ? 2.598 12.074 78.813 1.00 25.03 251 ASP A O 1
ATOM 720 N N . SER A 1 101 ? 2.919 11.970 81.028 1.00 25.23 252 SER A N 1
ATOM 721 C CA . SER A 1 101 ? 4.046 12.911 80.897 1.00 28.66 252 SER A CA 1
ATOM 722 C C . SER A 1 101 ? 5.431 12.304 80.592 1.00 29.99 252 SER A C 1
ATOM 723 O O . SER A 1 101 ? 6.465 13.039 80.577 1.00 28.14 252 SER A O 1
ATOM 726 N N . LYS A 1 102 ? 5.471 10.985 80.367 1.00 23.55 253 LYS A N 1
ATOM 727 C CA . LYS A 1 102 ? 6.744 10.303 80.155 1.00 21.91 253 LYS A CA 1
ATOM 728 C C . LYS A 1 102 ? 6.863 9.691 78.757 1.00 18.00 253 LYS A C 1
ATOM 729 O O . LYS A 1 102 ? 5.942 9.015 78.288 1.00 19.14 253 LYS A O 1
ATOM 735 N N . LYS A 1 103 ? 7.986 9.955 78.102 1.00 16.06 254 LYS A N 1
ATOM 736 C CA . LYS A 1 103 ? 8.316 9.282 76.837 1.00 16.23 254 LYS A CA 1
ATOM 737 C C . LYS A 1 103 ? 8.508 7.805 77.185 1.00 14.39 254 LYS A C 1
ATOM 738 O O . LYS A 1 103 ? 9.109 7.492 78.245 1.00 13.68 254 LYS A O 1
ATOM 744 N N . THR A 1 104 ? 8.046 6.907 76.302 1.00 13.58 255 THR A N 1
ATOM 745 C CA . THR A 1 104 ? 8.132 5.471 76.558 1.00 12.44 255 THR A CA 1
ATOM 746 C C . THR A 1 104 ? 8.840 4.727 75.423 1.00 13.47 255 THR A C 1
ATOM 747 O O . THR A 1 104 ? 9.551 3.774 75.692 1.00 10.57 255 THR A O 1
ATOM 751 N N . LYS A 1 105 ? 8.672 5.161 74.166 1.00 12.93 256 LYS A N 1
ATOM 752 C CA . LYS A 1 105 ? 9.424 4.562 73.066 1.00 14.92 256 LYS A CA 1
ATOM 753 C C . LYS A 1 105 ? 9.521 5.387 71.820 1.00 13.77 256 LYS A C 1
ATOM 754 O O . LYS A 1 105 ? 8.705 6.236 71.576 1.00 16.18 256 LYS A O 1
ATOM 760 N N . ASP A 1 106 ? 10.563 5.133 71.043 1.00 11.76 257 ASP A N 1
ATOM 761 C CA . ASP A 1 106 ? 10.687 5.723 69.723 1.00 14.09 257 ASP A CA 1
ATOM 762 C C . ASP A 1 106 ? 10.347 4.653 68.666 1.00 14.77 257 ASP A C 1
ATOM 763 O O . ASP A 1 106 ? 10.843 3.518 68.731 1.00 17.56 257 ASP A O 1
ATOM 768 N N . LEU A 1 107 ? 9.552 5.036 67.687 1.00 12.77 258 LEU A N 1
ATOM 769 C CA . LEU A 1 107 ? 9.375 4.234 66.494 1.00 13.90 258 LEU A CA 1
ATOM 770 C C . LEU A 1 107 ? 10.090 4.967 65.349 1.00 16.75 258 LEU A C 1
ATOM 771 O O . LEU A 1 107 ? 9.793 6.139 65.076 1.00 16.27 258 LEU A O 1
ATOM 776 N N . VAL A 1 108 ? 11.015 4.273 64.684 1.00 12.24 259 VAL A N 1
ATOM 777 C CA . VAL A 1 108 ? 11.762 4.843 63.596 1.00 14.64 259 VAL A CA 1
ATOM 778 C C . VAL A 1 108 ? 11.315 4.169 62.321 1.00 19.82 259 VAL A C 1
ATOM 779 O O . VAL A 1 108 ? 11.338 2.932 62.217 1.00 18.78 259 VAL A O 1
ATOM 783 N N . PHE A 1 109 ? 10.954 4.979 61.332 1.00 18.80 260 PHE A N 1
ATOM 784 C CA . PHE A 1 109 ? 10.567 4.468 60.028 1.00 22.71 260 PHE A CA 1
ATOM 785 C C . PHE A 1 109 ? 11.769 4.611 59.121 1.00 22.53 260 PHE A C 1
ATOM 786 O O . PHE A 1 109 ? 12.091 5.717 58.691 1.00 20.78 260 PHE A O 1
ATOM 794 N N . LEU A 1 110 ? 12.427 3.481 58.872 1.00 23.49 261 LEU A N 1
ATOM 795 C CA . LEU A 1 110 ? 13.680 3.444 58.131 1.00 24.26 261 LEU A CA 1
ATOM 796 C C . LEU A 1 110 ? 13.455 3.629 56.646 1.00 24.12 261 LEU A C 1
ATOM 797 O O . LEU A 1 110 ? 12.404 3.239 56.105 1.00 23.99 261 LEU A O 1
ATOM 802 N N . THR A 1 111 ? 14.450 4.194 55.961 1.00 25.20 262 THR A N 1
ATOM 803 C CA . THR A 1 111 ? 14.269 4.483 54.539 1.00 26.01 262 THR A CA 1
ATOM 804 C C . THR A 1 111 ? 14.002 3.193 53.751 1.00 26.71 262 THR A C 1
ATOM 805 O O . THR A 1 111 ? 13.443 3.227 52.655 1.00 26.02 262 THR A O 1
ATOM 809 N N . ASP A 1 112 ? 14.415 2.053 54.291 1.00 24.41 263 ASP A N 1
ATOM 810 C CA . ASP A 1 112 ? 14.257 0.815 53.569 1.00 26.25 263 ASP A CA 1
ATOM 811 C C . ASP A 1 112 ? 12.824 0.259 53.718 1.00 27.09 263 ASP A C 1
ATOM 812 O O . ASP A 1 112 ? 12.481 -0.782 53.173 1.00 27.69 263 ASP A O 1
ATOM 817 N N . GLY A 1 113 ? 11.982 0.942 54.495 1.00 26.24 264 GLY A N 1
ATOM 818 C CA . GLY A 1 113 ? 10.600 0.499 54.642 1.00 24.02 264 GLY A CA 1
ATOM 819 C C . GLY A 1 113 ? 10.295 -0.311 55.885 1.00 23.49 264 GLY A C 1
ATOM 820 O O . GLY A 1 113 ? 9.150 -0.736 56.052 1.00 25.45 264 GLY A O 1
ATOM 821 N N . THR A 1 114 ? 11.295 -0.535 56.757 1.00 22.70 265 THR A N 1
ATOM 822 C CA . THR A 1 114 ? 11.082 -1.294 57.989 1.00 17.97 265 THR A CA 1
ATOM 823 C C . THR A 1 114 ? 10.840 -0.290 59.127 1.00 17.47 265 THR A C 1
ATOM 824 O O . THR A 1 114 ? 10.967 0.908 58.932 1.00 18.78 265 THR A O 1
ATOM 828 N N . ILE A 1 115 ? 10.441 -0.814 60.275 1.00 15.55 266 ILE A N 1
ATOM 829 C CA . ILE A 1 115 ? 10.154 -0.034 61.465 1.00 18.37 266 ILE A CA 1
ATOM 830 C C . ILE A 1 115 ? 10.889 -0.632 62.656 1.00 15.85 266 ILE A C 1
ATOM 831 O O . ILE A 1 115 ? 10.870 -1.858 62.870 1.00 20.26 266 ILE A O 1
ATOM 836 N N . THR A 1 116 ? 11.539 0.214 63.442 1.00 17.21 267 THR A N 1
ATOM 837 C CA . THR A 1 116 ? 12.178 -0.250 64.670 1.00 15.29 267 THR A CA 1
ATOM 838 C C . THR A 1 116 ? 11.536 0.424 65.885 1.00 17.04 267 THR A C 1
ATOM 839 O O . THR A 1 116 ? 11.003 1.523 65.777 1.00 15.77 267 THR A O 1
ATOM 843 N N . VAL A 1 117 ? 11.628 -0.247 67.033 1.00 16.75 268 VAL A N 1
ATOM 844 C CA . VAL A 1 117 ? 11.157 0.290 68.300 1.00 14.96 268 VAL A CA 1
ATOM 845 C C . VAL A 1 117 ? 12.322 0.240 69.298 1.00 16.89 268 VAL A C 1
ATOM 846 O O . VAL A 1 117 ? 13.133 -0.683 69.288 1.00 14.32 268 VAL A O 1
ATOM 850 N N . GLN A 1 118 ? 12.396 1.258 70.160 1.00 14.30 269 GLN A N 1
ATOM 851 C CA . GLN A 1 118 ? 13.418 1.296 71.185 1.00 14.57 269 GLN A CA 1
ATOM 852 C C . GLN A 1 118 ? 12.825 2.040 72.392 1.00 14.66 269 GLN A C 1
ATOM 853 O O . GLN A 1 118 ? 12.220 3.085 72.240 1.00 13.75 269 GLN A O 1
ATOM 859 N N . GLN A 1 119 ? 12.944 1.445 73.574 1.00 13.21 270 GLN A N 1
ATOM 860 C CA . GLN A 1 119 ? 12.374 1.993 74.794 1.00 13.10 270 GLN A CA 1
ATOM 861 C C . GLN A 1 119 ? 13.247 3.042 75.512 1.00 13.15 270 GLN A C 1
ATOM 862 O O . GLN A 1 119 ? 14.485 3.014 75.458 1.00 13.17 270 GLN A O 1
ATOM 868 N N . TYR A 1 120 ? 12.559 3.894 76.281 1.00 9.48 271 TYR A N 1
ATOM 869 C CA . TYR A 1 120 ? 13.169 4.906 77.100 1.00 12.94 271 TYR A CA 1
ATOM 870 C C . TYR A 1 120 ? 13.353 4.304 78.452 1.00 16.25 271 TYR A C 1
ATOM 871 O O . TYR A 1 120 ? 12.751 3.279 78.746 1.00 17.76 271 TYR A O 1
ATOM 880 N N . ASN A 1 121 ? 14.180 4.946 79.275 1.00 14.93 272 ASN A N 1
ATOM 881 C CA . ASN A 1 121 ? 14.375 4.543 80.645 1.00 12.26 272 ASN A CA 1
ATOM 882 C C . ASN A 1 121 ? 13.097 4.847 81.441 1.00 15.40 272 ASN A C 1
ATOM 883 O O . ASN A 1 121 ? 12.132 5.435 80.923 1.00 13.54 272 ASN A O 1
ATOM 888 N N . THR A 1 122 ? 13.059 4.435 82.695 1.00 14.74 273 THR A N 1
ATOM 889 C CA . THR A 1 122 ? 11.905 4.672 83.567 1.00 19.54 273 THR A CA 1
ATOM 890 C C . THR A 1 122 ? 11.540 6.161 83.722 1.00 21.69 273 THR A C 1
ATOM 891 O O . THR A 1 122 ? 10.361 6.520 83.866 1.00 20.69 273 THR A O 1
ATOM 895 N N . ALA A 1 123 ? 12.540 7.035 83.681 1.00 22.24 274 ALA A N 1
ATOM 896 C CA . ALA A 1 123 ? 12.297 8.452 83.917 1.00 24.13 274 ALA A CA 1
ATOM 897 C C . ALA A 1 123 ? 11.663 9.088 82.686 1.00 26.21 274 ALA A C 1
ATOM 898 O O . ALA A 1 123 ? 11.069 10.165 82.758 1.00 24.06 274 ALA A O 1
ATOM 900 N N . GLY A 1 124 ? 11.804 8.428 81.541 1.00 22.71 275 GLY A N 1
ATOM 901 C CA . GLY A 1 124 ? 11.235 8.943 80.318 1.00 20.02 275 GLY A CA 1
ATOM 902 C C . GLY A 1 124 ? 12.121 10.026 79.753 1.00 19.76 275 GLY A C 1
ATOM 903 O O . GLY A 1 124 ? 11.616 10.972 79.189 1.00 21.44 275 GLY A O 1
ATOM 904 N N . THR A 1 125 ? 13.428 9.904 79.929 1.00 20.78 276 THR A N 1
ATOM 905 C CA . THR A 1 125 ? 14.343 10.956 79.461 1.00 24.88 276 THR A CA 1
ATOM 906 C C . THR A 1 125 ? 15.394 10.527 78.456 1.00 25.06 276 THR A C 1
ATOM 907 O O . THR A 1 125 ? 15.877 11.362 77.697 1.00 26.38 276 THR A O 1
ATOM 911 N N . SER A 1 126 ? 15.794 9.255 78.491 1.00 20.87 277 SER A N 1
ATOM 912 C CA . SER A 1 126 ? 16.792 8.770 77.543 1.00 20.26 277 SER A CA 1
ATOM 913 C C . SER A 1 126 ? 16.488 7.343 77.087 1.00 18.04 277 SER A C 1
ATOM 914 O O . SER A 1 126 ? 15.851 6.576 77.792 1.00 16.56 277 SER A O 1
ATOM 917 N N . LEU A 1 127 ? 16.971 7.020 75.907 1.00 17.54 278 LEU A N 1
ATOM 918 C CA . LEU A 1 127 ? 16.801 5.700 75.310 1.00 17.15 278 LEU A CA 1
ATOM 919 C C . LEU A 1 127 ? 17.664 4.693 76.044 1.00 18.63 278 LEU A C 1
ATOM 920 O O . LEU A 1 127 ? 18.659 5.066 76.674 1.00 19.17 278 LEU A O 1
ATOM 925 N N . GLU A 1 128 ? 17.315 3.412 75.956 1.00 18.73 279 GLU A N 1
ATOM 926 C CA . GLU A 1 128 ? 18.094 2.365 76.628 1.00 16.48 279 GLU A CA 1
ATOM 927 C C . GLU A 1 128 ? 18.092 1.108 75.741 1.00 16.13 279 GLU A C 1
ATOM 928 O O . GLU A 1 128 ? 17.238 0.962 74.866 1.00 19.21 279 GLU A O 1
ATOM 934 N N . GLY A 1 129 ? 19.069 0.220 75.929 1.00 17.28 280 GLY A N 1
ATOM 935 C CA . GLY A 1 129 ? 19.106 -1.028 75.169 1.00 18.16 280 GLY A CA 1
ATOM 936 C C . GLY A 1 129 ? 19.358 -0.802 73.674 1.00 19.96 280 GLY A C 1
ATOM 937 O O . GLY A 1 129 ? 20.135 0.079 73.278 1.00 20.96 280 GLY A O 1
ATOM 938 N N . SER A 1 130 ? 18.708 -1.603 72.842 1.00 17.40 281 SER A N 1
ATOM 939 C CA . SER A 1 130 ? 18.873 -1.512 71.426 1.00 20.45 281 SER A CA 1
ATOM 940 C C . SER A 1 130 ? 17.542 -1.392 70.679 1.00 18.91 281 SER A C 1
ATOM 941 O O . SER A 1 130 ? 16.518 -1.778 71.198 1.00 20.24 281 SER A O 1
ATOM 944 N N . ALA A 1 131 ? 17.577 -0.866 69.454 1.00 16.76 282 ALA A N 1
ATOM 945 C CA . ALA A 1 131 ? 16.406 -0.765 68.620 1.00 21.78 282 ALA A CA 1
ATOM 946 C C . ALA A 1 131 ? 16.146 -2.145 68.023 1.00 24.54 282 ALA A C 1
ATOM 947 O O . ALA A 1 131 ? 17.092 -2.806 67.633 1.00 24.36 282 ALA A O 1
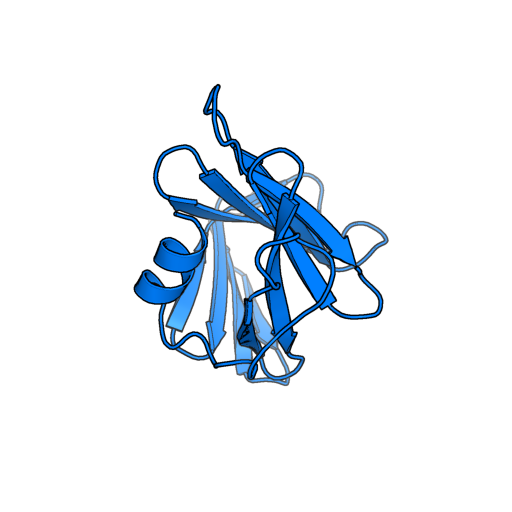ATOM 949 N N . SER A 1 132 ? 14.885 -2.580 67.985 1.00 24.06 283 SER A N 1
ATOM 950 C CA . SER A 1 132 ? 14.582 -3.880 67.360 1.00 25.13 283 SER A CA 1
ATOM 951 C C . SER A 1 132 ? 13.510 -3.764 66.284 1.00 23.59 283 SER A C 1
ATOM 952 O O . SER A 1 132 ? 12.574 -2.982 66.409 1.00 17.93 283 SER A O 1
ATOM 955 N N . GLU A 1 133 ? 13.666 -4.533 65.203 1.00 21.48 284 GLU A N 1
ATOM 956 C CA . GLU A 1 133 ? 12.766 -4.443 64.065 1.00 20.57 284 GLU A CA 1
ATOM 957 C C . GLU A 1 133 ? 11.388 -5.015 64.397 1.00 21.22 284 GLU A C 1
ATOM 958 O O . GLU A 1 133 ? 11.273 -6.032 65.043 1.00 21.92 284 GLU A O 1
ATOM 964 N N . ILE A 1 134 ? 10.346 -4.288 63.989 1.00 18.99 285 ILE A N 1
ATOM 965 C CA . ILE A 1 134 ? 8.984 -4.717 64.143 1.00 21.20 285 ILE A CA 1
ATOM 966 C C . ILE A 1 134 ? 8.715 -5.712 63.001 1.00 21.32 285 ILE A C 1
ATOM 967 O O . ILE A 1 134 ? 8.859 -5.351 61.815 1.00 16.97 285 ILE A O 1
ATOM 972 N N . LYS A 1 135 ? 8.344 -6.939 63.372 1.00 24.64 286 LYS A N 1
ATOM 973 C CA . LYS A 1 135 ? 8.260 -8.060 62.397 1.00 29.77 286 LYS A CA 1
ATOM 974 C C . LYS A 1 135 ? 6.918 -8.202 61.716 1.00 31.33 286 LYS A C 1
ATOM 975 O O . LYS A 1 135 ? 6.826 -8.808 60.642 1.00 30.90 286 LYS A O 1
ATOM 981 N N . ASN A 1 136 ? 5.858 -7.680 62.322 1.00 30.61 287 ASN A N 1
ATOM 982 C CA . ASN A 1 136 ? 4.559 -7.748 61.660 1.00 28.82 287 ASN A CA 1
ATOM 983 C C . ASN A 1 136 ? 3.602 -6.781 62.313 1.00 28.14 287 ASN A C 1
ATOM 984 O O . ASN A 1 136 ? 3.943 -6.143 63.325 1.00 24.98 287 ASN A O 1
ATOM 989 N N . LEU A 1 137 ? 2.391 -6.708 61.767 1.00 29.44 288 LEU A N 1
ATOM 990 C CA . LEU A 1 137 ? 1.347 -5.807 62.285 1.00 32.39 288 LEU A CA 1
ATOM 991 C C . LEU A 1 137 ? 1.021 -6.015 63.767 1.00 28.66 288 LEU A C 1
ATOM 992 O O . LEU A 1 137 ? 0.876 -5.058 64.533 1.00 32.72 288 LEU A O 1
ATOM 997 N N . SER A 1 138 ? 0.923 -7.268 64.180 1.00 29.37 289 SER A N 1
ATOM 998 C CA . SER A 1 138 ? 0.652 -7.616 65.572 1.00 24.89 289 SER A CA 1
ATOM 999 C C . SER A 1 138 ? 1.658 -6.980 66.558 1.00 25.77 289 SER A C 1
ATOM 1000 O O . SER A 1 138 ? 1.268 -6.486 67.621 1.00 23.97 289 SER A O 1
ATOM 1003 N N . GLU A 1 139 ? 2.943 -7.018 66.207 1.00 24.35 290 GLU A N 1
ATOM 1004 C CA . GLU A 1 139 ? 3.996 -6.375 67.013 1.00 26.26 290 GLU A CA 1
ATOM 1005 C C . GLU A 1 139 ? 3.890 -4.850 67.003 1.00 20.53 290 GLU A C 1
ATOM 1006 O O . GLU A 1 139 ? 4.221 -4.208 67.984 1.00 22.48 290 GLU A O 1
ATOM 1012 N N . LEU A 1 140 ? 3.429 -4.276 65.898 1.00 21.92 291 LEU A N 1
ATOM 1013 C CA . LEU A 1 140 ? 3.254 -2.819 65.838 1.00 19.02 291 LEU A CA 1
ATOM 1014 C C . LEU A 1 140 ? 2.146 -2.439 66.823 1.00 19.31 291 LEU A C 1
ATOM 1015 O O . LEU A 1 140 ? 2.318 -1.553 67.682 1.00 17.73 291 LEU A O 1
ATOM 1020 N N . LYS A 1 141 ? 1.028 -3.151 66.720 1.00 20.98 292 LYS A N 1
ATOM 1021 C CA . LYS A 1 141 ? -0.091 -2.941 67.607 1.00 22.14 292 LYS A CA 1
ATOM 1022 C C . LYS A 1 141 ? 0.264 -3.075 69.087 1.00 21.93 292 LYS A C 1
ATOM 1023 O O . LYS A 1 141 ? -0.200 -2.279 69.919 1.00 20.20 292 LYS A O 1
ATOM 1029 N N . ASN A 1 142 ? 1.089 -4.066 69.426 1.00 22.02 293 ASN A N 1
ATOM 1030 C CA . ASN A 1 142 ? 1.561 -4.188 70.816 1.00 24.47 293 ASN A CA 1
ATOM 1031 C C . ASN A 1 142 ? 2.326 -2.977 71.308 1.00 23.11 293 ASN A C 1
ATOM 1032 O O . ASN A 1 142 ? 2.199 -2.598 72.453 1.00 20.66 293 ASN A O 1
ATOM 1037 N N . ALA A 1 143 ? 3.093 -2.339 70.427 1.00 23.37 294 ALA A N 1
ATOM 1038 C CA . ALA A 1 143 ? 3.827 -1.135 70.807 1.00 20.91 294 ALA A CA 1
ATOM 1039 C C . ALA A 1 143 ? 2.892 0.021 71.073 1.00 21.86 294 ALA A C 1
ATOM 1040 O O . ALA A 1 143 ? 3.296 1.023 71.637 1.00 24.68 294 ALA A O 1
ATOM 1042 N N . LEU A 1 144 ? 1.623 -0.111 70.678 1.00 20.27 295 LEU A N 1
ATOM 1043 C CA . LEU A 1 144 ? 0.613 0.921 70.929 1.00 18.45 295 LEU A CA 1
ATOM 1044 C C . LEU A 1 144 ? -0.186 0.677 72.227 1.00 20.94 295 LEU A C 1
ATOM 1045 O O . LEU A 1 144 ? -1.030 1.488 72.609 1.00 20.03 295 LEU A O 1
ATOM 1050 N N . LYS A 1 145 ? 0.077 -0.446 72.889 1.00 21.95 296 LYS A N 1
ATOM 1051 C CA . LYS A 1 145 ? -0.604 -0.804 74.127 1.00 26.76 296 LYS A CA 1
ATOM 1052 C C . LYS A 1 145 ? -0.089 -0.020 75.347 1.00 29.22 296 LYS A C 1
ATOM 1053 O O . LYS A 1 145 ? -0.890 0.391 76.184 1.00 32.80 296 LYS A O 1
#

InterPro domains:
  IPR001809 Outer surface lipoprotein, Borrelia [PF00820] (36-296)
  IPR001809 Outer surface lipoprotein, Borrelia [PR00968] (84-100)
  IPR001809 Outer surface lipoprotein, Borrelia [PR00968] (101-119)
  IPR001809 Outer surface lipoprotein, Borrelia [PR00968] (161-178)
  IPR001809 Outer surface lipoprotein, Borrelia [PR00968] (180-190)
  IPR001809 Outer surface lipoprotein, Borrelia [PR00968] (216-231)
  IPR001809 Outer surface lipoprotein, Borrelia [PR00968] (233-243)
  IPR001809 Outer surface lipoprotein, Borrelia [PR00968] (245-265)
  IPR023322 Outer surface lipoprotein domain superfamily [SSF51087] (48-296)